Protein AF-A0A5C3PSC8-F1 (afdb_monomer_lite)

InterPro domains:
  IPR001810 F-box domain [PF12937] (46-98)
  IPR001810 F-box domain [PS50181] (43-97)
  IPR036047 F-box-like domain superfamily [SSF81383] (37-107)

pLDDT: mean 87.06, std 14.23, range [38.66, 98.06]

Secondary structure (DSSP, 8-state):
-----------PPPHHHHHHHHHHHHHHHHHHHHHHHHHHHHTSHHHHS-HHHHHHHHHHHHHTS--SSS-HHHHHTTT-HHHHHHHHH-GGGGSEEEE-S-HHHHHHHHHHHTTS-EEEEE--TTS-GGGHHHHHHTTGGGEEEEEESS--GGGHHHHHHHHTS--TT--EE-

Foldseek 3Di:
DDPPDPPPPPPDDDPVRVVVVVVVVVVVVVVVVLVVVVVVLCPDPLNVDPLVVVCVVVCCCQVVPDDDDDLRLVVQLVPHVSSVVSCQQDLSSLQEAEDEQDPVSVLSSLVSNDQAAHEYEYDYQNHPLQCQLVSCLVVLQRHAEYEYPDDDPVNVVSVVSNVVHDRPNHPYYD

Organism: NCBI:txid1314778

Structure (mmCIF, N/CA/C/O backbone):
data_AF-A0A5C3PSC8-F1
#
_entry.id   AF-A0A5C3PSC8-F1
#
loop_
_atom_site.group_PDB
_atom_site.id
_atom_site.type_symbol
_atom_site.label_atom_id
_atom_site.label_alt_id
_atom_site.label_comp_id
_atom_site.label_asym_id
_atom_site.label_entity_id
_atom_site.label_seq_id
_atom_site.pdbx_PDB_ins_code
_atom_site.Cartn_x
_atom_site.Cartn_y
_atom_site.Cartn_z
_atom_site.occupancy
_atom_site.B_iso_or_equiv
_atom_site.auth_seq_id
_atom_site.auth_comp_id
_atom_site.auth_asym_id
_atom_site.auth_atom_id
_atom_site.pdbx_PDB_model_num
ATOM 1 N N . MET A 1 1 ? 18.185 31.793 68.122 1.00 38.66 1 MET A N 1
ATOM 2 C CA . MET A 1 1 ? 18.369 32.284 66.743 1.00 38.66 1 MET A CA 1
ATOM 3 C C . MET A 1 1 ? 17.996 31.139 65.838 1.00 38.66 1 MET A C 1
ATOM 5 O O . MET A 1 1 ? 18.784 30.219 65.684 1.00 38.66 1 MET A O 1
ATOM 9 N N . ASP A 1 2 ? 16.749 31.158 65.391 1.00 43.66 2 ASP A N 1
ATOM 10 C CA . ASP A 1 2 ? 16.150 30.148 64.530 1.00 43.66 2 ASP A CA 1
ATOM 11 C C . ASP A 1 2 ? 16.118 30.764 63.132 1.00 43.66 2 ASP A C 1
ATOM 13 O O . ASP A 1 2 ? 15.439 31.770 62.917 1.00 43.66 2 ASP A O 1
ATOM 17 N N . VAL A 1 3 ? 16.984 30.285 62.239 1.00 44.97 3 VAL A N 1
ATOM 18 C CA . VAL A 1 3 ? 17.097 30.820 60.876 1.00 44.97 3 VAL A CA 1
ATOM 19 C C . VAL A 1 3 ? 16.235 29.947 59.977 1.00 44.97 3 VAL A C 1
ATOM 21 O O . VAL A 1 3 ? 16.716 29.121 59.204 1.00 44.97 3 VAL A O 1
ATOM 24 N N . ASP A 1 4 ? 14.932 30.134 60.151 1.00 50.81 4 ASP A N 1
ATOM 25 C CA . ASP A 1 4 ? 13.901 29.740 59.208 1.00 50.81 4 ASP A CA 1
ATOM 26 C C . ASP A 1 4 ? 14.136 30.506 57.897 1.00 50.81 4 ASP A C 1
ATOM 28 O O . ASP A 1 4 ? 14.139 31.738 57.861 1.00 50.81 4 ASP A O 1
ATOM 32 N N . GLY A 1 5 ? 14.459 29.782 5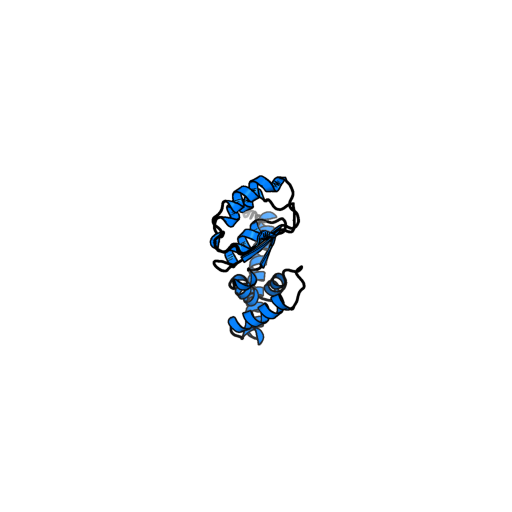6.828 1.00 50.44 5 GLY A N 1
ATOM 33 C CA . GLY A 1 5 ? 14.885 30.417 55.581 1.00 50.44 5 GLY A CA 1
ATOM 34 C C . GLY A 1 5 ? 15.360 29.464 54.493 1.00 50.44 5 GLY A C 1
ATOM 35 O O . GLY A 1 5 ? 16.197 29.836 53.674 1.00 50.44 5 GLY A O 1
ATOM 36 N N . LEU A 1 6 ? 14.843 28.232 54.456 1.00 44.12 6 LEU A N 1
ATOM 37 C CA . LEU A 1 6 ? 14.982 27.372 53.282 1.00 44.12 6 LEU A CA 1
ATOM 38 C C . LEU A 1 6 ? 14.071 27.919 52.179 1.00 44.12 6 LEU A C 1
ATOM 40 O O . LEU A 1 6 ? 12.913 27.521 52.040 1.00 44.12 6 LEU A O 1
ATOM 44 N N . LEU A 1 7 ? 14.615 28.851 51.393 1.00 47.81 7 LEU A N 1
ATOM 45 C CA . LEU A 1 7 ? 14.086 29.241 50.092 1.00 47.81 7 LEU A CA 1
ATOM 46 C C . LEU A 1 7 ? 13.925 27.975 49.247 1.00 47.81 7 LEU A C 1
ATOM 48 O O . LEU A 1 7 ? 14.874 27.472 48.647 1.00 47.81 7 LEU A O 1
ATOM 52 N N . ARG A 1 8 ? 12.700 27.449 49.205 1.00 47.03 8 ARG A N 1
ATOM 53 C CA . ARG A 1 8 ? 12.278 26.493 48.189 1.00 47.03 8 ARG A CA 1
ATOM 54 C C . ARG A 1 8 ? 12.343 27.222 46.851 1.00 47.03 8 ARG A C 1
ATOM 56 O O . ARG A 1 8 ? 11.391 27.894 46.464 1.00 47.03 8 ARG A O 1
ATOM 63 N N . TYR A 1 9 ? 13.473 27.103 46.159 1.00 46.75 9 TYR A N 1
ATOM 64 C CA . TYR A 1 9 ? 13.529 27.322 44.720 1.00 46.75 9 TYR A CA 1
ATOM 65 C C . TYR A 1 9 ? 12.537 26.337 44.101 1.00 46.75 9 TYR A C 1
ATOM 67 O O . TYR A 1 9 ? 12.816 25.152 43.945 1.00 46.75 9 TYR A O 1
ATOM 75 N N . THR A 1 10 ? 11.321 26.809 43.844 1.00 56.72 10 THR A N 1
ATOM 76 C CA . THR A 1 10 ? 10.402 26.078 42.982 1.00 56.72 10 THR A CA 1
ATOM 77 C C . THR A 1 10 ? 10.977 26.216 41.583 1.00 56.72 10 THR A C 1
ATOM 79 O O . THR A 1 10 ? 10.908 27.283 40.980 1.00 56.72 10 THR A O 1
ATOM 82 N N . GLU A 1 11 ? 11.658 25.174 41.105 1.00 60.06 11 GLU A N 1
ATOM 83 C CA . GLU A 1 11 ? 12.055 25.087 39.705 1.00 60.06 11 GLU A CA 1
ATOM 84 C C . GLU A 1 11 ? 10.782 25.216 38.870 1.00 60.06 11 GLU A C 1
ATOM 86 O O . GLU A 1 11 ? 9.937 24.319 38.830 1.00 60.06 11 GLU A O 1
ATOM 91 N N . HIS A 1 12 ? 10.587 26.384 38.263 1.00 64.69 12 HIS A N 1
ATOM 92 C CA . HIS A 1 12 ? 9.498 26.570 37.327 1.00 64.69 12 HIS A CA 1
ATOM 93 C C . HIS A 1 12 ? 9.819 25.727 36.091 1.00 64.69 12 HIS A C 1
ATOM 95 O O . HIS A 1 12 ? 10.860 25.961 35.470 1.00 64.69 12 HIS A O 1
ATOM 101 N N . PRO A 1 13 ? 8.967 24.747 35.731 1.00 72.75 13 PRO A N 1
ATOM 102 C CA . PRO A 1 13 ? 9.237 23.878 34.598 1.00 72.75 13 PRO A CA 1
ATOM 103 C C . PRO A 1 13 ? 9.459 24.724 33.349 1.00 72.75 13 PRO A C 1
ATOM 105 O O . PRO A 1 13 ? 8.694 25.657 33.069 1.00 72.75 13 PRO A O 1
ATOM 108 N N . SER A 1 14 ? 10.520 24.409 32.607 1.00 88.00 14 SER A N 1
ATOM 109 C CA . SER A 1 14 ? 10.847 25.143 31.393 1.00 88.00 14 SER A CA 1
ATOM 110 C C . SER A 1 14 ? 9.698 25.018 30.386 1.00 88.00 14 SER A C 1
ATOM 112 O O . SER A 1 14 ? 8.900 24.075 30.417 1.00 88.00 14 SER A O 1
ATOM 114 N N . LEU A 1 15 ? 9.603 25.952 29.434 1.00 90.12 15 LEU A N 1
ATOM 115 C CA . LEU A 1 15 ? 8.598 25.865 28.364 1.00 90.12 15 LEU A CA 1
ATOM 116 C C . LEU A 1 15 ? 8.684 24.540 27.589 1.00 90.12 15 LEU A C 1
ATOM 118 O O . LEU A 1 15 ? 7.667 24.039 27.109 1.00 90.12 15 LEU A O 1
ATOM 122 N N . LYS A 1 16 ? 9.888 23.963 27.498 1.00 91.31 16 LYS A N 1
ATOM 123 C CA . LYS A 1 16 ? 10.125 22.655 26.892 1.00 91.31 16 LYS A CA 1
ATOM 124 C C . LYS A 1 16 ? 9.468 21.543 27.709 1.00 91.31 16 LYS A C 1
ATOM 126 O O . LYS A 1 16 ? 8.707 20.772 27.136 1.00 91.31 16 LYS A O 1
ATOM 131 N N . ASP A 1 17 ? 9.662 21.526 29.025 1.00 93.12 17 ASP A N 1
ATOM 132 C CA . ASP A 1 17 ? 9.066 20.514 29.909 1.00 93.12 17 ASP A CA 1
ATOM 133 C C . ASP A 1 17 ? 7.539 20.588 29.877 1.00 93.12 17 ASP A C 1
ATOM 135 O O . ASP A 1 17 ? 6.853 19.571 29.786 1.00 93.12 17 ASP A O 1
ATOM 139 N N . ARG A 1 18 ? 6.985 21.808 29.853 1.00 92.25 18 ARG A N 1
ATOM 140 C CA . ARG A 1 18 ? 5.539 22.012 29.711 1.00 92.25 18 ARG A CA 1
ATOM 141 C C . ARG A 1 18 ? 5.019 21.517 28.363 1.00 92.25 18 ARG A C 1
ATOM 143 O O . ARG A 1 18 ? 3.962 20.889 28.316 1.00 92.25 18 ARG A O 1
ATOM 150 N N . ARG A 1 19 ? 5.736 21.788 27.268 1.00 95.06 19 ARG A N 1
ATOM 151 C CA . ARG A 1 19 ? 5.384 21.279 25.935 1.00 95.06 19 ARG A CA 1
ATOM 152 C C . ARG A 1 19 ? 5.416 19.755 25.914 1.00 95.06 19 ARG A C 1
ATOM 154 O O . ARG A 1 19 ? 4.470 19.142 25.429 1.00 95.06 19 ARG A O 1
ATOM 161 N N . ASP A 1 20 ? 6.468 19.154 26.449 1.00 96.88 20 ASP A N 1
ATOM 162 C CA . ASP A 1 20 ? 6.660 17.708 26.431 1.00 96.88 20 ASP A CA 1
ATOM 163 C C . ASP A 1 20 ? 5.613 17.007 27.328 1.00 96.88 20 ASP A C 1
ATOM 165 O O . ASP A 1 20 ? 5.030 15.999 26.923 1.00 96.88 20 ASP A O 1
ATOM 169 N N . ALA A 1 21 ? 5.238 17.607 28.465 1.00 95.94 21 ALA A N 1
ATOM 170 C CA . ALA A 1 21 ? 4.119 17.154 29.296 1.00 95.94 21 ALA A CA 1
ATOM 171 C C . ALA A 1 21 ? 2.765 17.231 28.566 1.00 95.94 21 ALA A C 1
ATOM 173 O O . ALA A 1 21 ? 1.971 16.290 28.629 1.00 95.94 21 ALA A O 1
ATOM 174 N N . LEU A 1 22 ? 2.498 18.318 27.831 1.00 97.69 22 LEU A N 1
ATOM 175 C CA . LEU A 1 22 ? 1.281 18.454 27.019 1.00 97.69 22 LEU A CA 1
ATOM 176 C C . LEU A 1 22 ? 1.238 17.438 25.872 1.00 97.69 22 LEU A C 1
ATOM 178 O O . LEU A 1 22 ? 0.179 16.873 25.598 1.00 97.69 22 LEU A O 1
ATOM 182 N N . LEU A 1 23 ? 2.373 17.172 25.221 1.00 97.69 23 LEU A N 1
ATOM 183 C CA . LEU A 1 23 ? 2.481 16.139 24.190 1.00 97.69 23 LEU A CA 1
ATOM 184 C C . LEU A 1 23 ? 2.207 14.749 24.772 1.00 97.69 23 LEU A C 1
ATOM 186 O O . LEU A 1 23 ? 1.419 14.002 24.195 1.00 97.69 23 LEU A O 1
ATOM 190 N N . SER A 1 24 ? 2.776 14.433 25.937 1.00 97.38 24 SER A N 1
ATOM 191 C CA . SER A 1 24 ? 2.514 13.177 26.647 1.00 97.38 24 SER A CA 1
ATOM 192 C C . SER A 1 24 ? 1.033 13.033 27.019 1.00 97.38 24 SER A C 1
ATOM 194 O O . SER A 1 24 ? 0.400 12.017 26.720 1.00 97.38 24 SER A O 1
ATOM 196 N N . ARG A 1 25 ? 0.417 14.096 27.559 1.00 97.62 25 ARG A N 1
ATOM 197 C CA . ARG A 1 25 ? -1.016 14.096 27.888 1.00 97.62 25 ARG A CA 1
ATOM 198 C C . ARG A 1 25 ? -1.892 13.908 26.653 1.00 97.62 25 ARG A C 1
ATOM 200 O O . ARG A 1 25 ? -2.860 13.154 26.713 1.00 97.62 25 ARG A O 1
ATOM 207 N N . ARG A 1 26 ? -1.553 14.554 25.534 1.00 98.06 26 ARG A N 1
ATOM 208 C CA . ARG A 1 26 ? -2.251 14.368 24.255 1.00 98.06 26 ARG A CA 1
ATOM 209 C C . ARG A 1 26 ? -2.198 12.911 23.802 1.00 98.06 26 ARG A C 1
ATOM 211 O O . ARG A 1 26 ? -3.219 12.395 23.367 1.00 98.06 26 ARG A O 1
ATOM 218 N N . VAL A 1 27 ? -1.042 12.255 23.904 1.00 97.56 27 VAL A N 1
ATOM 219 C CA . VAL A 1 27 ? -0.893 10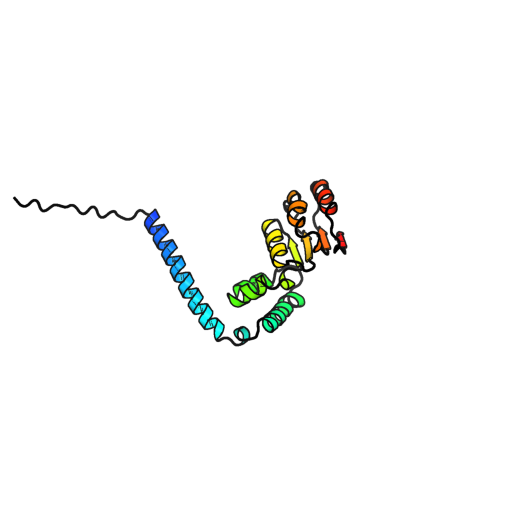.837 23.536 1.00 97.56 27 VAL A CA 1
ATOM 220 C C . VAL A 1 27 ? -1.793 9.946 24.398 1.00 97.56 27 VAL A C 1
ATOM 222 O O . VAL A 1 27 ? -2.526 9.138 23.837 1.00 97.56 27 VAL A O 1
ATOM 225 N N . SER A 1 28 ? -1.813 10.145 25.723 1.00 97.62 28 SER A N 1
ATOM 226 C CA . SER A 1 28 ? -2.707 9.407 26.639 1.00 97.62 28 SER A CA 1
ATOM 227 C C . SER A 1 28 ? -4.178 9.568 26.259 1.00 97.62 28 SER A C 1
ATOM 229 O O . SER A 1 28 ? -4.884 8.583 26.083 1.00 97.62 28 SER A O 1
ATOM 231 N N . LEU A 1 29 ? -4.629 10.809 26.055 1.00 98.06 29 LEU A N 1
ATOM 232 C CA . LEU A 1 29 ? -6.026 11.091 25.714 1.00 98.06 29 LEU A CA 1
ATOM 233 C C . LEU A 1 29 ? -6.434 10.499 24.359 1.00 98.06 29 LEU A C 1
ATOM 235 O O . LEU A 1 29 ? -7.565 10.053 24.197 1.00 98.06 29 LEU A O 1
ATOM 239 N N . LEU A 1 30 ? -5.525 10.488 23.380 1.00 96.25 30 LEU A N 1
ATOM 240 C CA . LEU A 1 30 ? -5.782 9.851 22.088 1.00 96.25 30 LEU A CA 1
ATOM 241 C C . LEU A 1 30 ? -5.890 8.327 22.210 1.00 96.25 30 LEU A C 1
ATOM 243 O O . LEU A 1 30 ? -6.695 7.736 21.494 1.00 96.25 30 LEU A O 1
ATOM 247 N N . ALA A 1 31 ? -5.115 7.701 23.100 1.00 94.56 31 ALA A N 1
ATOM 248 C CA . ALA A 1 31 ? -5.224 6.270 23.373 1.00 94.56 31 ALA A CA 1
ATOM 249 C C . ALA A 1 31 ? -6.571 5.929 24.031 1.00 94.56 31 ALA A C 1
ATOM 251 O O . ALA A 1 31 ? -7.291 5.074 23.524 1.00 94.56 31 ALA A O 1
ATOM 252 N N . GLU A 1 32 ? -6.965 6.673 25.069 1.00 96.62 32 GLU A N 1
ATOM 253 C CA . GLU A 1 32 ? -8.266 6.516 25.738 1.00 96.62 32 GLU A CA 1
ATOM 254 C C . GLU A 1 32 ? -9.434 6.695 24.748 1.00 96.62 32 GLU A C 1
ATOM 256 O O . GLU A 1 32 ? -10.361 5.886 24.695 1.00 96.62 32 GLU A O 1
ATOM 261 N N . LEU A 1 33 ? -9.374 7.722 23.892 1.00 95.69 33 LEU A N 1
ATOM 262 C CA . LEU A 1 33 ? -10.390 7.949 22.862 1.00 95.69 33 LEU A CA 1
ATOM 263 C C . LEU A 1 33 ? -10.444 6.802 21.837 1.00 95.69 33 LEU A C 1
ATOM 265 O O . LEU A 1 33 ? -11.528 6.425 21.389 1.00 95.69 33 LEU A O 1
ATOM 269 N N . ALA A 1 34 ? -9.294 6.234 21.465 1.00 91.38 34 ALA A N 1
ATOM 270 C CA . ALA A 1 34 ? -9.233 5.096 20.555 1.00 91.38 34 ALA A CA 1
ATOM 271 C C . ALA A 1 34 ? -9.883 3.842 21.158 1.00 91.38 34 ALA A C 1
ATOM 273 O O . ALA A 1 34 ? -10.596 3.141 20.439 1.00 91.38 34 ALA A O 1
ATOM 274 N N . GLU A 1 35 ? -9.700 3.582 22.454 1.00 93.88 35 GLU A N 1
ATOM 275 C CA . GLU A 1 35 ? -10.369 2.484 23.168 1.00 93.88 35 GLU A CA 1
ATOM 276 C C . GLU A 1 35 ? -11.893 2.659 23.164 1.00 93.88 35 GLU A C 1
ATOM 278 O O . GLU A 1 35 ? -12.625 1.730 22.810 1.00 93.88 35 GLU A O 1
ATOM 283 N N . VAL A 1 36 ? -12.382 3.872 23.450 1.00 94.75 36 VAL A N 1
ATOM 284 C CA . VAL A 1 36 ? -13.818 4.193 23.376 1.00 94.75 36 VAL A CA 1
ATOM 285 C C . VAL A 1 36 ? -14.355 3.951 21.965 1.00 94.75 36 VAL A C 1
ATOM 287 O O . VAL A 1 36 ? -15.375 3.280 21.793 1.00 94.75 36 VAL A O 1
ATOM 290 N N . TYR A 1 37 ? -13.658 4.435 20.932 1.00 92.62 37 TYR A N 1
ATOM 291 C CA . TYR A 1 37 ? -14.068 4.196 19.549 1.00 92.62 37 TYR A CA 1
ATOM 292 C C . TYR A 1 37 ? -14.013 2.721 19.157 1.00 92.62 37 TYR A C 1
ATOM 294 O O . TYR A 1 37 ? -14.845 2.286 18.365 1.00 92.62 37 TYR A O 1
ATOM 302 N N . GLN A 1 38 ? -13.077 1.929 19.677 1.00 89.12 38 GLN A N 1
ATOM 303 C CA . GLN A 1 38 ? -13.061 0.486 19.438 1.00 89.12 38 GLN A CA 1
ATOM 304 C C . GLN A 1 38 ? -14.293 -0.195 20.044 1.00 89.12 38 GLN A C 1
ATOM 306 O O . GLN A 1 38 ? -14.938 -0.979 19.347 1.00 89.12 38 GLN A O 1
ATOM 311 N N . GLY A 1 39 ? -14.670 0.157 21.276 1.00 91.25 39 GLY A N 1
ATOM 312 C CA . GLY A 1 39 ? -15.884 -0.351 21.921 1.00 91.25 39 GLY A CA 1
ATOM 313 C C . GLY A 1 39 ? -17.158 0.021 21.157 1.00 91.25 39 GLY A C 1
ATOM 314 O O . GLY A 1 39 ? -17.978 -0.846 20.858 1.00 91.25 39 GLY A O 1
ATOM 315 N N . LEU A 1 40 ? -17.289 1.289 20.755 1.00 92.50 40 LEU A N 1
ATOM 316 C CA . LEU A 1 40 ? -18.413 1.756 19.935 1.00 92.50 40 LEU A CA 1
ATOM 317 C C . LEU A 1 40 ? -18.449 1.082 18.563 1.00 92.50 40 LEU A C 1
ATOM 319 O O . LEU A 1 40 ? -19.517 0.767 18.050 1.00 92.50 40 LEU A O 1
ATOM 323 N N . ASN A 1 41 ? -17.292 0.827 17.957 1.00 91.50 41 ASN A N 1
ATOM 324 C CA . ASN A 1 41 ? -17.241 0.141 16.677 1.00 91.50 41 ASN A CA 1
ATOM 325 C C . ASN A 1 41 ? -17.646 -1.330 16.810 1.00 91.50 41 ASN A C 1
ATOM 327 O O . ASN A 1 41 ? -18.333 -1.820 15.922 1.00 91.50 41 ASN A O 1
ATOM 331 N N . ALA A 1 42 ? -17.294 -2.019 17.897 1.00 87.75 42 ALA A N 1
ATOM 332 C CA . ALA A 1 42 ? -17.613 -3.436 18.095 1.00 87.75 42 ALA A CA 1
ATOM 333 C C . ALA A 1 42 ? -19.126 -3.739 18.143 1.00 87.75 42 ALA A C 1
ATOM 335 O O . ALA A 1 42 ? -19.545 -4.858 17.843 1.00 87.75 42 ALA A O 1
ATOM 336 N N . ILE A 1 43 ? -19.959 -2.748 18.475 1.00 91.50 43 ILE A N 1
ATOM 337 C CA . ILE A 1 43 ? -21.420 -2.908 18.534 1.00 91.50 43 ILE A CA 1
ATOM 338 C C . ILE A 1 43 ? -22.130 -2.634 17.198 1.00 91.50 43 ILE A C 1
ATOM 340 O O . ILE A 1 43 ? -23.323 -2.902 17.079 1.00 91.50 43 ILE A O 1
ATOM 344 N N . VAL A 1 44 ? -21.431 -2.115 16.182 1.00 91.25 44 VAL A N 1
ATOM 345 C CA . VAL A 1 44 ? -22.037 -1.833 14.870 1.00 91.25 44 VAL A CA 1
ATOM 346 C C . VAL A 1 44 ? -22.113 -3.129 14.042 1.00 91.25 44 VAL A C 1
ATOM 348 O O . VAL A 1 44 ? -21.097 -3.816 13.927 1.00 91.25 44 VAL A O 1
ATOM 351 N N . PRO A 1 45 ? -23.248 -3.456 13.385 1.00 91.81 45 PRO A N 1
ATOM 352 C CA . PRO A 1 45 ? -23.430 -4.734 12.682 1.00 91.81 45 PRO A CA 1
ATOM 353 C C . PRO A 1 45 ? -22.343 -5.077 11.652 1.00 91.81 45 PRO A C 1
ATOM 355 O O . PRO A 1 45 ? -21.834 -6.194 11.632 1.00 91.81 45 PRO A O 1
ATOM 358 N N . ILE A 1 46 ? -21.911 -4.107 10.836 1.00 88.69 46 ILE A N 1
ATOM 359 C CA . ILE A 1 46 ? -20.843 -4.321 9.841 1.00 88.69 46 ILE A CA 1
ATOM 360 C C . ILE A 1 46 ? -19.508 -4.728 10.486 1.00 88.69 46 ILE A C 1
ATOM 362 O O . ILE A 1 46 ? -18.692 -5.421 9.878 1.00 88.69 46 ILE A O 1
ATOM 366 N N . HIS A 1 47 ? -19.276 -4.330 11.738 1.00 86.81 47 HIS A N 1
ATOM 367 C CA . HIS A 1 47 ? -18.068 -4.680 12.473 1.00 86.81 47 HIS A CA 1
ATOM 368 C C . HIS A 1 47 ? -18.119 -6.063 13.134 1.00 86.81 47 HIS A C 1
ATOM 370 O O . HIS A 1 47 ? -17.077 -6.549 13.569 1.00 86.81 47 HIS A O 1
ATOM 376 N N . GLN A 1 48 ? -19.286 -6.708 13.144 1.00 90.12 48 GLN A N 1
ATOM 377 C CA . GLN A 1 48 ? -19.484 -8.069 13.651 1.00 90.12 48 GLN A CA 1
ATOM 378 C C . GLN A 1 48 ? -19.377 -9.132 12.551 1.00 90.12 48 GLN A C 1
ATOM 380 O O . GLN A 1 48 ? -19.228 -10.314 12.849 1.00 90.12 48 GLN A O 1
ATOM 385 N N . LEU A 1 49 ? -19.421 -8.723 11.280 1.00 93.75 49 LEU A N 1
ATOM 386 C CA . LEU A 1 49 ? -19.205 -9.624 10.148 1.00 93.75 49 LEU A CA 1
ATOM 387 C C . LEU A 1 49 ? -17.793 -10.228 10.194 1.00 93.75 49 LEU A C 1
ATOM 389 O O . LEU A 1 49 ? -16.870 -9.503 10.562 1.00 93.75 49 LEU A O 1
ATOM 393 N N . PRO A 1 50 ? -17.574 -11.480 9.759 1.00 94.25 50 PRO A N 1
ATOM 394 C CA . PRO A 1 50 ? -16.238 -12.028 9.521 1.00 94.25 50 PRO A CA 1
ATOM 395 C C . PRO A 1 50 ? -15.377 -11.132 8.617 1.00 94.25 50 PRO A C 1
ATOM 397 O O . PRO A 1 50 ? -15.898 -10.343 7.823 1.00 94.25 50 PRO A O 1
ATOM 400 N N . ALA A 1 51 ? -14.052 -11.222 8.753 1.00 93.81 51 ALA A N 1
ATOM 401 C CA . ALA A 1 51 ? -13.131 -10.364 8.005 1.00 93.81 51 ALA A CA 1
ATOM 402 C C . ALA A 1 51 ? -13.283 -10.550 6.487 1.00 93.81 51 ALA A C 1
ATOM 404 O O . ALA A 1 51 ? -13.211 -9.576 5.745 1.00 93.81 51 ALA A O 1
ATOM 405 N N . GLU A 1 52 ? -13.566 -11.773 6.049 1.00 94.38 52 GLU A N 1
ATOM 406 C CA . GLU A 1 52 ? -13.766 -12.173 4.659 1.00 94.38 52 GLU A CA 1
ATOM 407 C C . GLU A 1 52 ? -14.938 -11.414 4.025 1.00 94.38 52 GLU A C 1
ATOM 409 O O . GLU A 1 52 ? -14.782 -10.814 2.964 1.00 94.38 52 GLU A O 1
ATOM 414 N N . LEU A 1 53 ? -16.078 -11.330 4.720 1.00 95.12 53 LEU A N 1
ATOM 415 C CA . LEU A 1 53 ? -17.246 -10.595 4.224 1.00 95.12 53 LEU A CA 1
ATOM 416 C C . LEU A 1 53 ? -16.985 -9.089 4.155 1.00 95.12 53 LEU A C 1
ATOM 418 O O . LEU A 1 53 ? -17.435 -8.411 3.235 1.00 95.12 53 LEU A O 1
ATOM 422 N N . VAL A 1 54 ? -16.231 -8.546 5.113 1.00 93.94 54 VAL A N 1
ATOM 423 C CA . VAL A 1 54 ? -15.824 -7.137 5.060 1.00 93.94 54 VAL A CA 1
ATOM 424 C C . VAL A 1 54 ? -14.889 -6.897 3.877 1.00 93.94 54 VAL A C 1
ATOM 426 O O . VAL A 1 54 ? -15.053 -5.899 3.183 1.00 93.94 54 VAL A O 1
ATOM 429 N N . VAL A 1 55 ? -13.942 -7.802 3.606 1.00 93.81 55 VAL A N 1
ATOM 430 C CA . VAL A 1 55 ? -13.079 -7.718 2.419 1.00 93.81 55 VAL A CA 1
ATOM 431 C C . VAL A 1 55 ? -13.918 -7.691 1.146 1.00 93.81 55 VAL A C 1
ATOM 433 O O . VAL A 1 55 ? -13.671 -6.829 0.308 1.00 93.81 55 VAL A O 1
ATOM 436 N N . GLU A 1 56 ? -14.918 -8.563 1.011 1.00 92.69 56 GLU A N 1
ATOM 437 C CA . GLU A 1 56 ? -15.811 -8.587 -0.156 1.00 92.69 56 GLU A CA 1
ATOM 438 C C . GLU A 1 56 ? -16.575 -7.267 -0.330 1.00 92.69 56 GLU A C 1
ATOM 440 O O . GLU A 1 56 ? -16.562 -6.683 -1.415 1.00 92.69 56 GLU A O 1
ATOM 445 N N . ILE A 1 57 ? -17.159 -6.736 0.750 1.00 90.88 57 ILE A N 1
ATOM 446 C CA . ILE A 1 57 ? -17.867 -5.445 0.737 1.00 90.88 57 ILE A CA 1
ATOM 447 C C . ILE A 1 57 ? -16.922 -4.311 0.318 1.00 90.88 57 ILE A C 1
ATOM 449 O O . ILE A 1 57 ? -17.245 -3.508 -0.558 1.00 90.88 57 ILE A O 1
ATOM 453 N N . LEU A 1 58 ? -15.737 -4.230 0.929 1.00 89.62 58 LEU A N 1
ATOM 454 C CA . LEU A 1 58 ? -14.761 -3.183 0.625 1.00 89.62 58 LEU A CA 1
ATOM 455 C C . LEU A 1 58 ? -14.205 -3.325 -0.797 1.00 89.62 58 LEU A C 1
ATOM 457 O O . LEU A 1 58 ? -13.973 -2.317 -1.463 1.00 89.62 58 LEU A O 1
ATOM 461 N N . ALA A 1 59 ? -14.000 -4.552 -1.280 1.00 88.06 59 ALA A N 1
ATOM 462 C CA . ALA A 1 59 ? -13.550 -4.818 -2.642 1.00 88.06 59 ALA A CA 1
ATOM 463 C C . ALA A 1 59 ? -14.581 -4.334 -3.663 1.00 88.06 59 ALA A C 1
ATOM 465 O O . ALA A 1 59 ? -14.192 -3.698 -4.640 1.00 88.06 59 ALA A O 1
ATOM 466 N N . TYR A 1 60 ? -15.873 -4.538 -3.401 1.00 85.06 60 TYR A N 1
ATOM 467 C CA . TYR A 1 60 ? -16.947 -4.005 -4.236 1.00 85.06 60 TYR A CA 1
ATOM 468 C C . TYR A 1 60 ? -16.881 -2.470 -4.336 1.00 85.06 60 TYR A C 1
ATOM 470 O O . TYR A 1 60 ? -16.871 -1.914 -5.432 1.00 85.06 60 TYR A O 1
ATOM 478 N N . LEU A 1 61 ? -16.697 -1.776 -3.207 1.00 80.06 61 LEU A N 1
ATOM 479 C CA . LEU A 1 61 ? -16.566 -0.311 -3.179 1.00 80.06 61 LEU A CA 1
ATOM 480 C C . LEU A 1 61 ? -15.328 0.207 -3.929 1.00 80.06 61 LEU A C 1
ATOM 482 O O . LEU A 1 61 ? -15.362 1.286 -4.522 1.00 80.06 61 LEU A O 1
ATOM 486 N N . VAL A 1 62 ? -14.222 -0.539 -3.882 1.00 78.31 62 VAL A N 1
ATOM 487 C CA . VAL A 1 62 ? -12.947 -0.146 -4.500 1.00 78.31 62 VAL A CA 1
ATOM 488 C C . VAL A 1 62 ? -12.910 -0.457 -5.996 1.00 78.31 62 VAL A C 1
ATOM 490 O O . VAL A 1 62 ? -12.335 0.322 -6.753 1.00 78.31 62 VAL A O 1
ATOM 493 N N . MET A 1 63 ? -13.495 -1.579 -6.417 1.00 70.75 63 MET A N 1
ATOM 494 C CA . MET A 1 63 ? -13.415 -2.076 -7.793 1.00 70.75 63 MET A CA 1
ATOM 495 C C . MET A 1 63 ? -14.553 -1.572 -8.684 1.00 70.75 63 MET A C 1
ATOM 497 O O . MET A 1 63 ? -14.313 -1.356 -9.869 1.00 70.75 63 MET A O 1
ATOM 501 N N . ASP A 1 64 ? -15.751 -1.361 -8.130 1.00 60.97 64 ASP A N 1
ATOM 502 C CA . ASP A 1 64 ? -16.948 -0.951 -8.885 1.00 60.97 64 ASP A CA 1
ATOM 503 C C . ASP A 1 64 ? -17.230 0.565 -8.757 1.00 60.97 64 ASP A C 1
ATOM 505 O O . ASP A 1 64 ? -17.902 1.168 -9.590 1.00 60.97 64 ASP A O 1
ATOM 509 N N . GLY A 1 65 ? -16.691 1.217 -7.715 1.00 49.69 65 GLY A N 1
ATOM 510 C CA . GLY A 1 65 ? -17.173 2.527 -7.258 1.00 49.69 65 GLY A CA 1
ATOM 511 C C . GLY A 1 65 ? -16.485 3.786 -7.800 1.00 49.69 65 GLY A C 1
ATOM 512 O O . GLY A 1 65 ? -17.087 4.856 -7.743 1.00 49.69 65 GLY A O 1
ATOM 513 N N . TYR A 1 66 ? -15.251 3.734 -8.315 1.00 46.75 66 TYR A N 1
ATOM 514 C CA . TYR A 1 66 ? -14.527 4.962 -8.679 1.00 46.75 66 TYR A CA 1
ATOM 515 C C . TYR A 1 66 ? -13.660 4.785 -9.923 1.00 46.75 66 TYR A C 1
ATOM 517 O O . TYR A 1 66 ? -12.688 4.034 -9.924 1.00 46.75 66 TYR A O 1
ATOM 525 N N . LYS A 1 67 ? -13.989 5.547 -10.974 1.00 44.84 67 LYS A N 1
ATOM 526 C CA . LYS A 1 67 ? -13.135 5.769 -12.147 1.00 44.84 67 LYS A CA 1
ATOM 527 C C . LYS A 1 67 ? -11.745 6.212 -11.679 1.00 44.84 67 LYS A C 1
ATOM 529 O O . LYS A 1 67 ? -11.602 7.340 -11.224 1.00 44.84 67 LYS A O 1
ATOM 534 N N . GLU A 1 68 ? -10.791 5.286 -11.737 1.00 45.31 68 GLU A N 1
ATOM 535 C CA . GLU A 1 68 ? -9.316 5.346 -11.832 1.00 45.31 68 GLU A CA 1
ATOM 536 C C . GLU A 1 68 ? -8.471 6.394 -11.071 1.00 45.31 68 GLU A C 1
ATOM 538 O O . GLU A 1 68 ? -7.253 6.240 -11.013 1.00 45.31 68 GLU A O 1
ATOM 543 N N . VAL A 1 69 ? -9.030 7.420 -10.432 1.00 48.19 69 VAL A N 1
ATOM 544 C CA . VAL A 1 69 ? -8.245 8.592 -10.002 1.00 48.19 69 VAL A CA 1
ATOM 545 C C . VAL A 1 69 ? -8.095 8.693 -8.480 1.00 48.19 69 VAL A C 1
ATOM 547 O O . VAL A 1 69 ? -7.085 9.191 -7.982 1.00 48.19 69 VAL A O 1
ATOM 550 N N . ALA A 1 70 ? -9.047 8.182 -7.698 1.00 54.00 70 ALA A N 1
ATOM 551 C CA . ALA A 1 70 ? -9.010 8.286 -6.241 1.00 54.00 70 ALA A CA 1
ATOM 552 C C . ALA A 1 70 ? -8.702 6.926 -5.622 1.00 54.00 70 ALA A C 1
ATOM 554 O O . ALA A 1 70 ? -9.456 5.990 -5.830 1.00 54.00 70 ALA A O 1
ATOM 555 N N . ARG A 1 71 ? -7.612 6.828 -4.847 1.00 65.06 71 ARG A N 1
ATOM 556 C CA . ARG A 1 71 ? -7.250 5.669 -4.007 1.00 65.06 71 ARG A CA 1
ATOM 557 C C . ARG A 1 71 ? -8.374 5.423 -2.981 1.00 65.06 71 ARG A C 1
ATOM 559 O O . ARG A 1 71 ? -8.282 5.966 -1.875 1.00 65.06 71 ARG A O 1
ATOM 566 N N . PRO A 1 72 ? -9.436 4.657 -3.297 1.00 65.88 72 PRO A N 1
ATOM 567 C CA . PRO A 1 72 ? -10.702 4.757 -2.572 1.00 65.88 72 PRO A CA 1
ATOM 568 C C . PRO A 1 72 ? -10.557 4.147 -1.179 1.00 65.88 72 PRO A C 1
ATOM 570 O O . PRO A 1 72 ? -11.074 4.660 -0.191 1.00 65.88 72 PRO A O 1
ATOM 573 N N . TRP A 1 73 ? -9.707 3.125 -1.077 1.00 76.44 73 TRP A N 1
ATOM 574 C CA . TRP A 1 73 ? -9.362 2.472 0.171 1.00 76.44 73 TRP A CA 1
ATOM 575 C C . TRP A 1 73 ? -8.678 3.396 1.186 1.00 76.44 73 TRP A C 1
ATOM 577 O O . TRP A 1 73 ? -8.744 3.104 2.375 1.00 76.44 73 TRP A O 1
ATOM 587 N N . ARG A 1 74 ? -8.070 4.531 0.786 1.00 79.25 74 ARG A N 1
ATOM 588 C CA . ARG A 1 74 ? -7.503 5.482 1.761 1.00 79.25 74 ARG A CA 1
ATOM 589 C C . ARG A 1 74 ? -8.594 6.024 2.676 1.00 79.25 74 ARG A C 1
ATOM 591 O O . ARG A 1 74 ? -8.392 6.044 3.879 1.00 79.25 74 ARG A O 1
ATOM 598 N N . ILE A 1 75 ? -9.731 6.420 2.108 1.00 84.31 75 ILE A N 1
ATOM 599 C CA . ILE A 1 75 ? -10.878 6.923 2.872 1.00 84.31 75 ILE A CA 1
ATOM 600 C C . ILE A 1 75 ? -11.432 5.802 3.760 1.00 84.31 75 ILE A C 1
ATOM 602 O O . ILE A 1 75 ? -11.712 6.025 4.933 1.00 84.31 75 ILE A O 1
ATOM 606 N N . LEU A 1 76 ? -11.496 4.573 3.236 1.00 88.00 76 LEU A N 1
ATOM 607 C CA . LEU A 1 76 ? -11.963 3.404 3.990 1.00 88.00 76 LEU A CA 1
ATOM 608 C C . LEU A 1 76 ? -11.062 3.087 5.202 1.00 88.00 76 LEU A C 1
ATOM 610 O O . LEU A 1 76 ? -11.557 2.687 6.251 1.00 88.00 76 LEU A O 1
ATOM 614 N N . MET A 1 77 ? -9.748 3.313 5.108 1.00 90.06 77 MET A N 1
ATOM 615 C CA . MET A 1 77 ? -8.822 3.135 6.238 1.00 90.06 77 MET A CA 1
ATOM 616 C C . MET A 1 77 ? -8.976 4.184 7.352 1.00 90.06 77 MET A C 1
ATOM 618 O O . MET A 1 77 ? -8.421 3.978 8.432 1.00 90.06 77 MET A O 1
ATOM 622 N N . GLU A 1 78 ? -9.672 5.295 7.107 1.00 88.50 78 GLU A N 1
ATOM 623 C CA . GLU A 1 78 ? -9.931 6.339 8.111 1.00 88.50 78 GLU A CA 1
ATOM 624 C C . GLU A 1 78 ? -11.258 6.113 8.858 1.00 88.50 78 GLU A C 1
ATOM 626 O O . GLU A 1 78 ? -11.538 6.807 9.830 1.00 88.50 78 GLU A O 1
ATOM 631 N N . VAL A 1 79 ? -12.068 5.125 8.448 1.00 88.69 79 VAL A N 1
ATOM 632 C CA . VAL A 1 79 ? -13.359 4.811 9.087 1.00 88.69 79 VAL A CA 1
ATOM 633 C C . VAL A 1 79 ? -13.158 4.278 10.503 1.00 88.69 79 VAL A C 1
ATOM 635 O O . VAL A 1 79 ? -13.723 4.796 11.463 1.00 88.69 79 VAL A O 1
ATOM 638 N N . CYS A 1 80 ? -12.361 3.218 10.647 1.00 89.50 80 CYS A N 1
ATOM 639 C CA . CYS A 1 80 ? -12.040 2.644 11.947 1.00 89.50 80 CYS A CA 1
ATOM 640 C C . CYS A 1 80 ? -10.753 1.810 11.893 1.00 89.50 80 CYS A C 1
ATOM 642 O O . CYS A 1 80 ? -10.287 1.397 10.826 1.00 89.50 80 CYS A O 1
ATOM 644 N N . HIS A 1 81 ? -10.204 1.498 13.073 1.00 89.50 81 HIS A N 1
ATOM 645 C CA . HIS A 1 81 ? -9.014 0.653 13.206 1.00 89.50 81 HIS A CA 1
ATOM 646 C C . HIS A 1 81 ? -9.181 -0.708 12.510 1.00 89.50 81 HIS A C 1
ATOM 648 O O . HIS A 1 81 ? 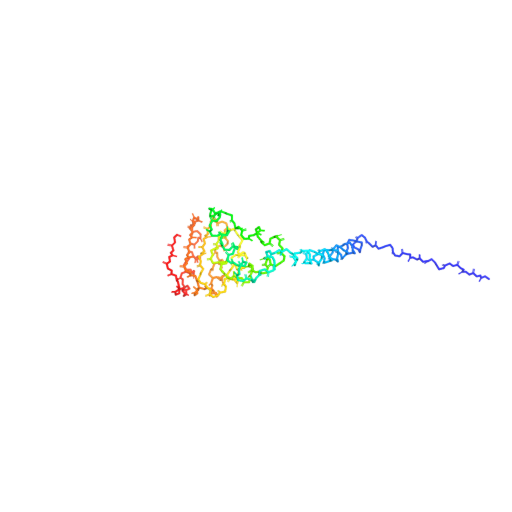-8.276 -1.166 11.817 1.00 89.50 81 HIS A O 1
ATOM 654 N N . ARG A 1 82 ? -10.358 -1.335 12.635 1.00 91.38 82 ARG A N 1
ATOM 655 C CA . ARG A 1 82 ? -10.636 -2.651 12.046 1.00 91.38 82 ARG A CA 1
ATOM 656 C C . ARG A 1 82 ? -10.540 -2.636 10.520 1.00 91.38 82 ARG A C 1
ATOM 658 O O . ARG A 1 82 ? -9.885 -3.502 9.948 1.00 91.38 82 ARG A O 1
ATOM 665 N N . TRP A 1 83 ? -11.141 -1.643 9.865 1.00 93.06 83 TRP A N 1
ATOM 666 C CA . TRP A 1 83 ? -11.084 -1.507 8.405 1.00 93.06 83 TRP A CA 1
ATOM 667 C C . TRP A 1 83 ? -9.663 -1.239 7.936 1.00 93.06 83 TRP A C 1
ATOM 669 O O . TRP A 1 83 ? -9.205 -1.845 6.970 1.00 93.06 83 TRP A O 1
ATOM 679 N N . ARG A 1 84 ? -8.930 -0.393 8.666 1.00 93.75 84 ARG A N 1
ATOM 680 C CA . ARG A 1 84 ? -7.517 -0.149 8.389 1.00 93.75 84 ARG A CA 1
ATOM 681 C C . ARG A 1 84 ? -6.697 -1.433 8.438 1.00 93.75 84 ARG A C 1
ATOM 683 O O . ARG A 1 84 ? -5.929 -1.670 7.509 1.00 93.75 84 ARG A O 1
ATOM 690 N N . VAL A 1 85 ? -6.857 -2.241 9.489 1.00 94.06 85 VAL A N 1
ATOM 691 C CA . VAL A 1 85 ? -6.148 -3.521 9.638 1.00 94.06 85 VAL A CA 1
ATOM 692 C C . VAL A 1 85 ? -6.472 -4.441 8.468 1.00 94.06 85 VAL A C 1
ATOM 694 O O . VAL A 1 85 ? -5.545 -4.858 7.781 1.00 94.06 85 VAL A O 1
ATOM 697 N N . ILE A 1 86 ? -7.760 -4.660 8.180 1.00 94.44 86 ILE A N 1
ATOM 698 C CA . ILE A 1 86 ? -8.219 -5.521 7.079 1.00 94.44 86 ILE A CA 1
ATOM 699 C C . ILE A 1 86 ? -7.629 -5.068 5.740 1.00 94.44 86 ILE A C 1
ATOM 701 O O . ILE A 1 86 ? -7.071 -5.877 5.004 1.00 94.44 86 ILE A O 1
ATOM 705 N N . ILE A 1 87 ? -7.701 -3.774 5.422 1.00 93.81 87 ILE A N 1
ATOM 706 C CA . ILE A 1 87 ? -7.175 -3.246 4.158 1.00 93.81 87 ILE A CA 1
ATOM 707 C C . ILE A 1 87 ? -5.655 -3.411 4.093 1.00 93.81 87 ILE A C 1
ATOM 709 O O . ILE A 1 87 ? -5.132 -3.821 3.061 1.00 93.81 87 ILE A O 1
ATOM 713 N N . CYS A 1 88 ? -4.929 -3.107 5.172 1.00 94.31 88 CYS A N 1
ATOM 714 C CA . CYS A 1 88 ? -3.468 -3.210 5.197 1.00 94.31 88 CYS A CA 1
ATOM 715 C C . CYS A 1 88 ? -2.971 -4.657 5.091 1.00 94.31 88 CYS A C 1
ATOM 717 O O . CYS A 1 88 ? -1.914 -4.870 4.505 1.00 94.31 88 CYS A O 1
ATOM 719 N N . SER A 1 89 ? -3.708 -5.622 5.648 1.00 94.44 89 SER A N 1
ATOM 720 C CA . SER A 1 89 ? -3.339 -7.042 5.647 1.00 94.44 89 SER A CA 1
ATOM 721 C C . SER A 1 89 ? -3.822 -7.808 4.416 1.00 94.44 89 SER A C 1
ATOM 723 O O . SER A 1 89 ? -3.447 -8.962 4.239 1.00 94.44 89 SER A O 1
ATOM 725 N N . THR A 1 90 ? -4.671 -7.207 3.581 1.00 94.06 90 THR A N 1
ATOM 726 C CA . THR A 1 90 ? -5.284 -7.891 2.437 1.00 94.06 90 THR A CA 1
ATOM 727 C C . THR A 1 90 ? -4.654 -7.414 1.136 1.00 94.06 90 THR A C 1
ATOM 729 O O . THR A 1 90 ? -4.980 -6.339 0.627 1.00 94.06 90 THR A O 1
ATOM 732 N N . SER A 1 91 ? -3.783 -8.241 0.552 1.00 93.00 91 SER A N 1
ATOM 733 C CA . SER A 1 91 ? -2.998 -7.899 -0.643 1.00 93.00 91 SER A CA 1
ATOM 734 C C . SER A 1 91 ? -3.840 -7.478 -1.849 1.00 93.00 91 SER A C 1
ATOM 736 O O . SER A 1 91 ? -3.369 -6.682 -2.657 1.00 93.00 91 SER A O 1
ATOM 738 N N . LEU A 1 92 ? -5.096 -7.937 -1.955 1.00 89.44 92 LEU A N 1
ATOM 739 C CA . LEU A 1 92 ? -6.035 -7.562 -3.022 1.00 89.44 92 LEU A CA 1
ATOM 740 C C . LEU A 1 92 ? -6.126 -6.040 -3.235 1.00 89.44 92 LEU A C 1
ATOM 742 O O . LEU A 1 92 ? -6.120 -5.591 -4.380 1.00 89.44 92 LEU A O 1
ATOM 746 N N . PHE A 1 93 ? -6.141 -5.247 -2.158 1.00 90.19 93 PHE A N 1
ATOM 747 C CA . PHE A 1 93 ? -6.261 -3.783 -2.232 1.00 90.19 93 PHE A CA 1
ATOM 748 C C . PHE A 1 93 ? -4.991 -3.073 -2.728 1.00 90.19 93 PHE A C 1
ATOM 750 O O . PHE A 1 93 ? -5.027 -1.879 -3.025 1.00 90.19 93 PHE A O 1
ATOM 757 N N . TRP A 1 94 ? -3.876 -3.799 -2.838 1.00 92.19 94 TRP A N 1
ATOM 758 C CA . TRP A 1 94 ? -2.544 -3.268 -3.145 1.00 92.19 94 TRP A CA 1
ATOM 759 C C . TRP A 1 94 ? -2.018 -3.705 -4.515 1.00 92.19 94 TRP A C 1
ATOM 761 O O . TRP A 1 94 ? -0.936 -3.289 -4.917 1.00 92.19 94 TRP A O 1
ATOM 771 N N . ARG A 1 95 ? -2.798 -4.494 -5.268 1.00 90.75 95 ARG A N 1
ATOM 772 C CA . ARG A 1 95 ? -2.404 -5.047 -6.577 1.00 90.75 95 ARG A CA 1
ATOM 773 C C . ARG A 1 95 ? -2.353 -4.031 -7.711 1.00 90.75 95 ARG A C 1
ATOM 775 O O . ARG A 1 95 ? -1.767 -4.328 -8.744 1.00 90.75 95 ARG A O 1
ATOM 782 N N . ARG A 1 96 ? -2.996 -2.872 -7.566 1.00 90.19 96 ARG A N 1
ATOM 783 C CA . ARG A 1 96 ? -2.982 -1.792 -8.563 1.00 90.19 96 ARG A CA 1
ATOM 784 C C . ARG A 1 96 ? -2.379 -0.544 -7.936 1.00 90.19 96 ARG A C 1
ATOM 786 O O . ARG A 1 96 ? -3.019 0.130 -7.129 1.00 90.19 96 ARG A O 1
ATOM 793 N N . VAL A 1 97 ? -1.135 -0.252 -8.293 1.00 90.38 97 VAL A N 1
ATOM 794 C CA . VAL A 1 97 ? -0.337 0.809 -7.680 1.00 90.38 97 VAL A CA 1
ATOM 795 C C . VAL A 1 97 ? -0.224 1.989 -8.635 1.00 90.38 97 VAL A C 1
ATOM 797 O O . VAL A 1 97 ? 0.499 1.939 -9.623 1.00 90.38 97 VAL A O 1
ATOM 800 N N . SER A 1 98 ? -0.901 3.087 -8.298 1.00 89.56 98 SER A N 1
ATOM 801 C CA . SER A 1 98 ? -0.666 4.388 -8.932 1.00 89.56 98 SER A CA 1
ATOM 802 C C . SER A 1 98 ? 0.465 5.121 -8.206 1.00 89.56 98 SER A C 1
ATOM 804 O O . SER A 1 98 ? 0.349 5.476 -7.020 1.00 89.56 98 SER A O 1
ATOM 806 N N . VAL A 1 99 ? 1.572 5.322 -8.915 1.00 89.31 99 VAL A N 1
ATOM 807 C CA . VAL A 1 99 ? 2.806 5.934 -8.428 1.00 89.31 99 VAL A CA 1
ATOM 808 C C . VAL A 1 99 ? 2.856 7.399 -8.868 1.00 89.31 99 VAL A C 1
ATOM 810 O O . VAL A 1 99 ? 2.856 7.712 -10.058 1.00 89.31 99 VAL A O 1
ATOM 813 N N . GLY A 1 100 ? 2.872 8.292 -7.873 1.00 88.56 100 GLY A N 1
ATOM 814 C CA . GLY A 1 100 ? 3.171 9.721 -8.044 1.00 88.56 100 GLY A CA 1
ATOM 815 C C . GLY A 1 100 ? 4.661 9.983 -7.817 1.00 88.56 100 GLY A C 1
ATOM 816 O O . GLY A 1 100 ? 5.476 9.148 -8.161 1.00 88.56 100 GLY A O 1
ATOM 817 N N . CYS A 1 101 ? 5.042 11.076 -7.154 1.00 89.19 101 CYS A N 1
ATOM 818 C CA . CYS A 1 101 ? 6.455 11.403 -6.888 1.00 89.19 101 CYS A CA 1
ATOM 819 C C . CYS A 1 101 ? 7.098 10.671 -5.686 1.00 89.19 101 CYS A C 1
ATOM 821 O O . CYS A 1 101 ? 8.306 10.746 -5.479 1.00 89.19 101 CYS A O 1
ATOM 823 N N . ASN A 1 102 ? 6.311 9.979 -4.857 1.00 90.44 102 ASN A N 1
ATOM 824 C CA . ASN A 1 102 ? 6.789 9.402 -3.598 1.00 90.44 102 ASN A CA 1
ATOM 825 C C . ASN A 1 102 ? 7.248 7.942 -3.774 1.00 90.44 102 ASN A C 1
ATOM 827 O O . ASN A 1 102 ? 6.416 7.044 -3.880 1.00 90.44 102 ASN A O 1
ATOM 831 N N . SER A 1 103 ? 8.556 7.681 -3.727 1.00 93.12 103 SER A N 1
ATOM 832 C CA . SER A 1 103 ? 9.109 6.318 -3.813 1.00 93.12 103 SER A CA 1
ATOM 833 C C . SER A 1 103 ? 8.756 5.428 -2.622 1.00 93.12 103 SER A C 1
ATOM 835 O O . SER A 1 103 ? 8.445 4.256 -2.816 1.00 93.12 103 SER A O 1
ATOM 837 N N . ARG A 1 104 ? 8.691 5.978 -1.401 1.00 94.94 104 ARG A N 1
ATOM 838 C CA . ARG A 1 104 ? 8.299 5.213 -0.199 1.00 94.94 104 ARG A CA 1
ATOM 839 C C . ARG A 1 104 ? 6.886 4.652 -0.314 1.00 94.94 104 ARG A C 1
ATOM 841 O O . ARG A 1 104 ? 6.582 3.614 0.260 1.00 94.94 104 ARG A O 1
ATOM 848 N N . TRP A 1 105 ? 6.019 5.337 -1.057 1.00 91.75 105 TRP A N 1
ATOM 849 C CA . TRP A 1 105 ? 4.685 4.833 -1.350 1.00 91.75 105 TRP A CA 1
ATOM 850 C C . TRP A 1 105 ? 4.719 3.562 -2.203 1.00 91.75 105 TRP A C 1
ATOM 852 O O . TRP A 1 105 ? 3.974 2.631 -1.910 1.00 91.75 105 TRP A O 1
ATOM 862 N N . LEU A 1 106 ? 5.569 3.520 -3.235 1.00 94.25 106 LEU A N 1
ATOM 863 C CA . LEU A 1 106 ? 5.729 2.330 -4.069 1.00 94.25 106 LEU A CA 1
AT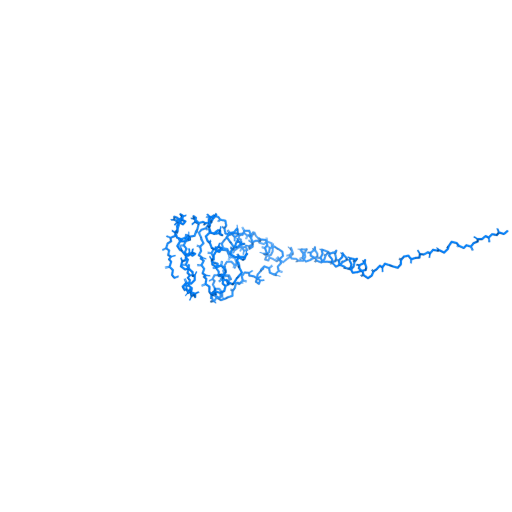OM 864 C C . LEU A 1 106 ? 6.221 1.153 -3.220 1.00 94.25 106 LEU A C 1
ATOM 866 O O . LEU A 1 106 ? 5.582 0.106 -3.231 1.00 94.25 106 LEU A O 1
ATOM 870 N N . THR A 1 107 ? 7.272 1.356 -2.420 1.00 95.81 107 THR A N 1
ATOM 871 C CA . THR A 1 107 ? 7.795 0.337 -1.495 1.00 95.81 107 THR A CA 1
ATOM 872 C C . THR A 1 107 ? 6.705 -0.198 -0.565 1.00 95.81 107 THR A C 1
ATOM 874 O O . THR A 1 107 ? 6.471 -1.400 -0.534 1.00 95.81 107 THR A O 1
ATOM 877 N N . LEU A 1 108 ? 5.956 0.690 0.099 1.00 95.00 108 LEU A N 1
ATOM 878 C CA . LEU A 1 108 ? 4.858 0.297 0.988 1.00 95.00 108 LEU A CA 1
ATOM 879 C C . LEU A 1 108 ? 3.794 -0.551 0.274 1.00 95.00 108 LEU A C 1
ATOM 881 O O . LEU A 1 108 ? 3.254 -1.491 0.855 1.00 95.00 108 LEU A O 1
ATOM 885 N N . CYS A 1 109 ? 3.448 -0.200 -0.967 1.00 93.69 109 CYS A N 1
ATOM 886 C CA . CYS A 1 109 ? 2.451 -0.956 -1.718 1.00 93.69 109 CYS A CA 1
ATOM 887 C C . CYS A 1 109 ? 2.953 -2.354 -2.072 1.00 93.69 109 CYS A C 1
ATOM 889 O O . CYS A 1 109 ? 2.196 -3.311 -1.941 1.00 93.69 109 CYS A O 1
ATOM 891 N N . LEU A 1 110 ? 4.216 -2.475 -2.482 1.00 95.19 110 LEU A N 1
ATOM 892 C CA . LEU A 1 110 ? 4.831 -3.757 -2.820 1.00 95.19 110 LEU A CA 1
ATOM 893 C C . LEU A 1 110 ? 4.937 -4.671 -1.593 1.00 95.19 110 LEU A C 1
ATOM 895 O O . LEU A 1 110 ? 4.558 -5.837 -1.674 1.00 95.19 110 LEU A O 1
ATOM 899 N N . GLU A 1 111 ? 5.338 -4.130 -0.440 1.00 95.19 111 GLU A N 1
ATOM 900 C CA . GLU A 1 111 ? 5.367 -4.859 0.836 1.00 95.19 111 GLU A CA 1
ATOM 901 C C . GLU A 1 111 ? 3.989 -5.425 1.207 1.00 95.19 111 GLU A C 1
ATOM 903 O O . GLU A 1 111 ? 3.878 -6.575 1.625 1.00 95.19 111 GLU A O 1
ATOM 908 N N . ARG A 1 112 ? 2.918 -4.645 1.011 1.00 94.50 112 ARG A N 1
ATOM 909 C CA . ARG A 1 112 ? 1.537 -5.070 1.312 1.00 94.50 112 ARG A CA 1
ATOM 910 C C . ARG A 1 112 ? 0.942 -6.002 0.259 1.00 94.50 112 ARG A C 1
ATOM 912 O O . ARG A 1 112 ? 0.076 -6.823 0.566 1.00 94.50 112 ARG A O 1
ATOM 919 N N . CYS A 1 113 ? 1.400 -5.894 -0.983 1.00 93.12 113 CYS A N 1
ATOM 920 C CA . CYS A 1 113 ? 1.050 -6.829 -2.044 1.00 93.12 113 CYS A CA 1
ATOM 921 C C . CYS A 1 113 ? 1.671 -8.212 -1.773 1.00 93.12 113 CYS A C 1
ATOM 923 O O . CYS A 1 113 ? 1.057 -9.236 -2.063 1.00 93.12 113 CYS A O 1
ATOM 925 N N . GLY A 1 114 ? 2.858 -8.267 -1.163 1.00 90.88 114 GLY A N 1
ATOM 926 C CA . GLY A 1 114 ? 3.549 -9.525 -0.897 1.00 90.88 114 GLY A CA 1
ATOM 927 C C . GLY A 1 114 ? 3.863 -10.260 -2.203 1.00 90.88 114 GLY A C 1
ATOM 928 O O . GLY A 1 114 ? 4.453 -9.683 -3.115 1.00 90.88 114 GLY A O 1
ATOM 929 N N . ASN A 1 115 ? 3.437 -11.522 -2.307 1.00 91.50 115 ASN A N 1
ATOM 930 C CA . ASN A 1 115 ? 3.761 -12.396 -3.441 1.00 91.50 115 ASN A CA 1
ATOM 931 C C . ASN A 1 115 ? 2.674 -12.470 -4.530 1.00 91.50 115 ASN A C 1
ATOM 933 O O . ASN A 1 115 ? 2.755 -13.320 -5.416 1.00 91.50 115 ASN A O 1
ATOM 937 N N . VAL A 1 116 ? 1.636 -11.626 -4.476 1.00 92.81 116 VAL A N 1
ATOM 938 C CA . VAL A 1 116 ? 0.580 -11.644 -5.504 1.00 92.81 116 VAL A CA 1
ATOM 939 C C . VAL A 1 116 ? 0.936 -10.742 -6.695 1.00 92.81 116 VAL A C 1
ATOM 941 O O . VAL A 1 116 ? 1.611 -9.729 -6.504 1.00 92.81 116 VAL A O 1
ATOM 944 N N . PRO A 1 117 ? 0.444 -11.044 -7.913 1.00 95.00 117 PRO A N 1
ATOM 945 C CA . PRO A 1 117 ? 0.769 -10.249 -9.092 1.00 95.00 117 PRO A CA 1
ATOM 946 C C . PRO A 1 117 ? 0.293 -8.791 -9.003 1.00 95.00 117 PRO A C 1
ATOM 948 O O . PRO A 1 117 ? -0.887 -8.544 -8.706 1.00 95.00 117 PRO A O 1
ATOM 951 N N . VAL A 1 118 ? 1.192 -7.853 -9.321 1.00 94.94 118 VAL A N 1
ATOM 952 C CA . VAL A 1 118 ? 1.000 -6.399 -9.185 1.00 94.94 118 VAL A CA 1
ATOM 953 C C . VAL A 1 118 ? 1.065 -5.663 -10.528 1.00 94.94 118 VAL A C 1
ATOM 955 O O . VAL A 1 118 ? 1.894 -5.955 -11.388 1.00 94.94 118 VAL A O 1
ATOM 958 N N . HIS A 1 119 ? 0.195 -4.671 -10.686 1.00 94.62 119 HIS A N 1
ATOM 959 C CA . HIS A 1 119 ? 0.161 -3.719 -11.790 1.00 94.62 119 HIS A CA 1
ATOM 960 C C . HIS A 1 119 ? 0.618 -2.354 -11.279 1.00 94.62 119 HIS A C 1
ATOM 962 O O . HIS A 1 119 ? 0.055 -1.841 -10.307 1.00 94.62 119 HIS A O 1
ATOM 968 N N . ILE A 1 120 ? 1.620 -1.761 -11.920 1.00 94.38 120 ILE A N 1
ATOM 969 C CA . ILE A 1 120 ? 2.223 -0.501 -11.481 1.00 94.38 120 ILE A CA 1
ATOM 970 C C . ILE A 1 120 ? 2.109 0.522 -12.605 1.00 94.38 120 ILE A C 1
ATOM 972 O O . ILE A 1 120 ? 2.466 0.249 -13.748 1.00 94.38 120 ILE A O 1
ATOM 976 N N . SER A 1 121 ? 1.628 1.712 -12.266 1.00 93.06 121 SER A N 1
ATOM 977 C CA . SER A 1 121 ? 1.420 2.808 -13.206 1.00 93.06 121 SER A CA 1
ATOM 978 C C . SER A 1 121 ? 2.090 4.080 -12.699 1.00 93.06 121 SER A C 1
ATOM 980 O O . SER A 1 121 ? 1.805 4.530 -11.588 1.00 93.06 121 SER A O 1
ATOM 982 N N . PHE A 1 122 ? 2.954 4.673 -13.518 1.00 91.44 122 PHE A N 1
ATOM 983 C CA . PHE A 1 122 ? 3.713 5.886 -13.230 1.00 91.44 122 PHE A CA 1
ATOM 984 C C . PHE A 1 122 ? 3.094 7.078 -13.955 1.00 91.44 122 PHE A C 1
ATOM 986 O O . PHE A 1 122 ? 3.066 7.123 -15.185 1.00 91.44 122 PHE A O 1
ATOM 993 N N . TYR A 1 123 ? 2.604 8.049 -13.183 1.00 85.62 123 TYR A N 1
ATOM 994 C CA . TYR A 1 123 ? 1.871 9.207 -13.710 1.00 85.62 123 TYR A CA 1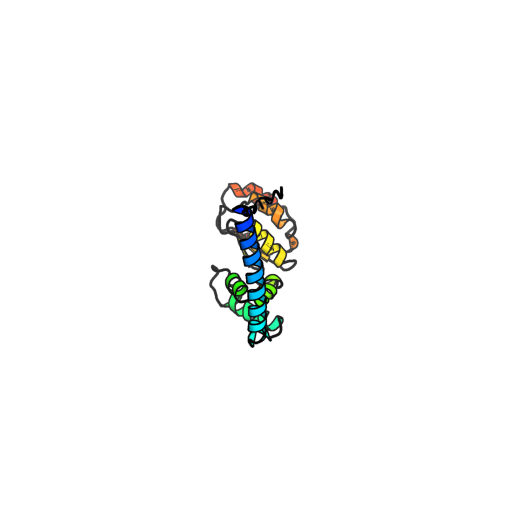
ATOM 995 C C . TYR A 1 123 ? 2.647 10.523 -13.633 1.00 85.62 123 TYR A C 1
ATOM 997 O O . TYR A 1 123 ? 2.207 11.510 -14.224 1.00 85.62 123 TYR A O 1
ATOM 1005 N N . GLU A 1 124 ? 3.768 10.559 -12.905 1.00 84.25 124 GLU A N 1
ATOM 1006 C CA . GLU A 1 124 ? 4.515 11.794 -12.659 1.00 84.25 124 GLU A CA 1
ATOM 1007 C C . GLU A 1 124 ? 5.987 11.692 -13.063 1.00 84.25 124 GLU A C 1
ATOM 1009 O O . GLU A 1 124 ? 6.680 10.789 -12.587 1.00 84.25 124 GLU A O 1
ATOM 1014 N N . PRO A 1 125 ? 6.502 12.656 -13.852 1.00 81.44 125 PRO A N 1
ATOM 1015 C CA . PRO A 1 125 ? 7.894 12.655 -14.300 1.00 81.44 125 PRO A CA 1
ATOM 1016 C C . PRO A 1 125 ? 8.859 12.914 -13.137 1.00 81.44 125 PRO A C 1
ATOM 1018 O O . PRO A 1 125 ? 9.992 12.456 -13.155 1.00 81.44 125 PRO A O 1
ATOM 1021 N N . ALA A 1 126 ? 8.390 13.592 -12.082 1.00 87.44 126 ALA A N 1
ATOM 1022 C CA . ALA A 1 126 ? 9.172 13.896 -10.884 1.00 87.44 126 ALA A CA 1
ATOM 1023 C C . ALA A 1 126 ? 9.430 12.675 -9.978 1.00 87.44 126 ALA A C 1
ATOM 1025 O O . ALA A 1 126 ? 9.995 12.825 -8.892 1.00 87.44 126 ALA A O 1
ATOM 1026 N N . PHE A 1 127 ? 8.978 11.476 -10.357 1.00 90.88 127 PHE A N 1
ATOM 1027 C CA . PHE A 1 127 ? 9.334 10.267 -9.626 1.00 90.88 127 PHE A CA 1
ATOM 1028 C C . PHE A 1 127 ? 10.855 10.022 -9.715 1.00 90.88 127 PHE A C 1
ATOM 1030 O O . PHE A 1 127 ? 11.420 10.106 -10.805 1.00 90.88 127 PHE A O 1
ATOM 1037 N N . PRO A 1 128 ? 11.537 9.674 -8.607 1.00 92.81 128 PRO A N 1
ATOM 1038 C CA . PRO A 1 128 ? 12.969 9.370 -8.614 1.00 92.81 128 PRO A CA 1
ATOM 1039 C C . PRO A 1 128 ? 13.248 8.019 -9.303 1.00 92.81 128 PRO A C 1
ATOM 1041 O O . PRO A 1 128 ? 13.492 7.004 -8.649 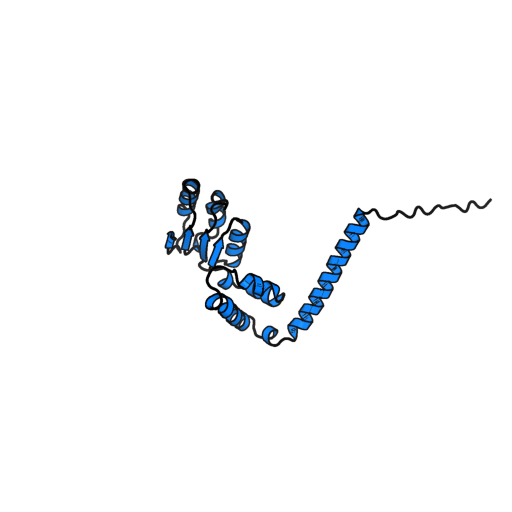1.00 92.81 128 PRO A O 1
ATOM 1044 N N . HIS A 1 129 ? 13.206 7.998 -10.637 1.00 92.88 129 HIS A N 1
ATOM 1045 C CA . HIS A 1 129 ? 13.256 6.789 -11.471 1.00 92.88 129 HIS A CA 1
ATOM 1046 C C . HIS A 1 129 ? 14.527 5.949 -11.289 1.00 92.88 129 HIS A C 1
ATOM 1048 O O . HIS A 1 129 ? 14.473 4.728 -11.406 1.00 92.88 129 HIS A O 1
ATOM 1054 N N . HIS A 1 130 ? 15.646 6.568 -10.905 1.00 93.56 130 HIS A N 1
ATOM 1055 C CA . HIS A 1 130 ? 16.896 5.870 -10.580 1.00 93.56 130 HIS A CA 1
ATOM 1056 C C . HIS A 1 130 ? 16.755 4.873 -9.414 1.00 93.56 130 HIS A C 1
ATOM 1058 O O . HIS A 1 130 ? 17.565 3.958 -9.288 1.00 93.56 130 HIS A O 1
ATOM 1064 N N . LEU A 1 131 ? 15.723 5.013 -8.573 1.00 94.62 131 LEU A N 1
ATOM 1065 C CA . LEU A 1 131 ? 15.424 4.070 -7.493 1.00 94.62 131 LEU A CA 1
ATOM 1066 C C . LEU A 1 131 ? 14.598 2.861 -7.956 1.00 94.62 131 LEU A C 1
ATOM 1068 O O . LEU A 1 131 ? 14.473 1.907 -7.191 1.00 94.62 131 LEU A O 1
ATOM 1072 N N . LEU A 1 132 ? 14.022 2.869 -9.167 1.00 93.50 132 LEU A N 1
ATOM 1073 C CA . LEU A 1 132 ? 13.126 1.799 -9.628 1.00 93.50 132 LEU A CA 1
ATOM 1074 C C . LEU A 1 132 ? 13.766 0.416 -9.623 1.00 93.50 132 LEU A C 1
ATOM 1076 O O . LEU A 1 132 ? 13.142 -0.484 -9.058 1.00 93.50 132 LEU A O 1
ATOM 1080 N N . PRO A 1 133 ? 14.976 0.216 -10.182 1.00 95.44 133 PRO A N 1
ATOM 1081 C CA . PRO A 1 133 ? 15.578 -1.111 -10.194 1.00 95.44 133 PRO A CA 1
ATOM 1082 C C . PRO A 1 133 ? 15.819 -1.626 -8.772 1.00 95.44 133 PRO A C 1
ATOM 1084 O O . PRO A 1 133 ? 15.550 -2.786 -8.487 1.00 95.44 133 PRO A O 1
ATOM 1087 N N . LEU A 1 134 ? 16.245 -0.749 -7.854 1.00 95.75 134 LEU A N 1
ATOM 1088 C CA . LEU A 1 134 ? 16.480 -1.101 -6.452 1.00 95.75 134 LEU A CA 1
ATOM 1089 C C . LEU A 1 134 ? 15.183 -1.487 -5.730 1.00 95.75 134 LEU A C 1
ATOM 1091 O O . LEU A 1 134 ? 15.147 -2.491 -5.025 1.00 95.75 134 LEU A O 1
ATOM 1095 N N . ILE A 1 135 ? 14.120 -0.698 -5.903 1.00 95.94 135 ILE A N 1
ATOM 1096 C CA . ILE A 1 135 ? 12.824 -0.957 -5.264 1.00 95.94 135 ILE A CA 1
ATOM 1097 C C . ILE A 1 135 ? 12.211 -2.249 -5.809 1.00 95.94 135 ILE A C 1
ATOM 1099 O O . ILE A 1 135 ? 11.669 -3.039 -5.041 1.00 95.94 135 ILE A O 1
ATOM 1103 N N . LEU A 1 136 ? 12.295 -2.475 -7.122 1.00 95.81 136 LEU A N 1
ATOM 1104 C CA . LEU A 1 136 ? 11.662 -3.621 -7.769 1.00 95.81 136 LEU A CA 1
ATOM 1105 C C . LEU A 1 136 ? 12.507 -4.894 -7.732 1.00 95.81 136 LEU A C 1
ATOM 1107 O O . LEU A 1 136 ? 11.936 -5.960 -7.918 1.00 95.81 136 LEU A O 1
ATOM 1111 N N . ALA A 1 137 ? 13.802 -4.840 -7.412 1.00 95.12 137 ALA A N 1
ATOM 1112 C CA . ALA A 1 137 ? 14.659 -6.027 -7.331 1.00 95.12 137 ALA A CA 1
ATOM 1113 C C . ALA A 1 137 ? 14.067 -7.142 -6.448 1.00 95.12 137 ALA A C 1
ATOM 1115 O O . ALA A 1 137 ? 14.048 -8.301 -6.853 1.00 95.12 137 ALA A O 1
ATOM 1116 N N . ASN A 1 138 ? 13.505 -6.790 -5.286 1.00 93.69 138 ASN A N 1
ATOM 1117 C CA . ASN A 1 138 ? 12.922 -7.759 -4.347 1.00 93.69 138 ASN A CA 1
ATOM 1118 C C . ASN A 1 138 ? 11.484 -8.183 -4.691 1.00 93.69 138 ASN A C 1
ATOM 1120 O O . ASN A 1 138 ? 10.933 -9.069 -4.042 1.00 93.69 138 ASN A O 1
ATOM 1124 N N . HIS A 1 139 ? 10.870 -7.557 -5.695 1.00 95.62 139 HIS A N 1
ATOM 1125 C CA . HIS A 1 139 ? 9.480 -7.797 -6.089 1.00 95.62 139 HIS A CA 1
ATOM 1126 C C . HIS A 1 139 ? 9.340 -8.145 -7.578 1.00 95.62 139 HIS A C 1
ATOM 1128 O O . HIS A 1 139 ? 8.229 -8.317 -8.067 1.00 95.62 139 HIS A O 1
ATOM 1134 N N . ALA A 1 140 ? 10.450 -8.268 -8.313 1.00 95.06 140 ALA A N 1
ATOM 1135 C CA . ALA A 1 140 ? 10.470 -8.399 -9.769 1.00 95.06 140 ALA A CA 1
ATOM 1136 C C . ALA A 1 140 ? 9.639 -9.593 -10.266 1.00 95.06 140 ALA A C 1
ATOM 1138 O O . ALA A 1 140 ? 8.947 -9.491 -11.275 1.00 95.06 140 ALA A O 1
ATOM 1139 N N . SER A 1 141 ? 9.634 -10.696 -9.513 1.00 95.94 141 SER A N 1
ATOM 1140 C CA . SER A 1 141 ? 8.874 -11.905 -9.837 1.00 95.94 141 SER A CA 1
ATOM 1141 C C . SER A 1 141 ? 7.358 -11.744 -9.769 1.00 95.94 141 SER A C 1
ATOM 1143 O O . SER A 1 141 ? 6.648 -12.560 -10.353 1.00 95.94 141 SER A O 1
ATOM 1145 N N . THR A 1 142 ? 6.850 -10.713 -9.092 1.00 96.00 142 THR A N 1
ATOM 1146 C CA . THR A 1 142 ? 5.410 -10.463 -8.941 1.00 96.00 142 THR A CA 1
ATOM 1147 C C . THR A 1 142 ? 4.914 -9.332 -9.838 1.00 96.00 142 THR A C 1
ATOM 1149 O O . THR A 1 142 ? 3.703 -9.153 -9.984 1.00 96.00 142 THR A O 1
ATOM 1152 N N . VAL A 1 143 ? 5.815 -8.573 -10.470 1.00 97.06 143 VAL A N 1
ATOM 1153 C CA . VAL A 1 143 ? 5.446 -7.492 -11.389 1.00 97.06 143 VAL A CA 1
ATOM 1154 C C . VAL A 1 143 ? 4.788 -8.085 -12.630 1.00 97.06 143 VAL A C 1
ATOM 1156 O O . VAL A 1 143 ? 5.428 -8.767 -13.423 1.00 97.06 143 VAL A O 1
ATOM 1159 N N . ARG A 1 144 ? 3.493 -7.802 -12.793 1.00 96.94 144 ARG A N 1
ATOM 1160 C CA . ARG A 1 144 ? 2.675 -8.263 -13.918 1.00 96.94 144 ARG A CA 1
ATOM 1161 C C . ARG A 1 144 ? 2.569 -7.234 -15.026 1.00 96.94 144 ARG A C 1
ATOM 1163 O O . ARG A 1 144 ? 2.580 -7.595 -16.196 1.00 96.94 144 ARG A O 1
ATOM 1170 N N . SER A 1 145 ? 2.452 -5.956 -14.682 1.00 96.81 145 SER A N 1
ATOM 1171 C CA . SER A 1 145 ? 2.479 -4.905 -15.695 1.00 96.81 145 SER A CA 1
ATOM 1172 C C . SER A 1 145 ? 3.109 -3.620 -15.192 1.00 96.81 145 SER A C 1
ATOM 1174 O O . SER A 1 145 ? 2.954 -3.251 -14.024 1.00 96.81 145 SER A O 1
ATOM 1176 N N . LEU A 1 146 ? 3.756 -2.916 -16.114 1.00 95.81 146 LEU A N 1
ATOM 1177 C CA . LEU A 1 146 ? 4.328 -1.591 -15.913 1.00 95.81 146 LEU A CA 1
ATOM 1178 C C . LEU A 1 146 ? 3.707 -0.635 -16.932 1.00 95.81 146 LEU A C 1
ATOM 1180 O O . LEU A 1 146 ? 3.668 -0.949 -18.114 1.00 95.81 146 LEU A O 1
ATOM 1184 N N . ALA A 1 147 ? 3.213 0.514 -16.486 1.00 93.31 147 ALA A N 1
ATOM 1185 C CA . ALA A 1 147 ? 2.719 1.563 -17.371 1.00 93.31 147 ALA A CA 1
ATOM 1186 C C . ALA A 1 147 ? 3.413 2.886 -17.047 1.00 93.31 147 ALA A C 1
ATOM 1188 O O . ALA A 1 147 ? 3.443 3.280 -15.877 1.00 93.31 147 ALA A O 1
ATOM 1189 N N . PHE A 1 148 ? 3.934 3.586 -18.048 1.00 91.94 148 PHE A N 1
ATOM 1190 C CA . PHE A 1 148 ? 4.639 4.849 -17.868 1.00 91.94 148 PHE A CA 1
ATOM 1191 C C . PHE A 1 148 ? 4.030 5.958 -18.738 1.00 91.94 148 PHE A C 1
ATOM 1193 O O . PHE A 1 148 ? 4.305 6.075 -19.925 1.00 91.94 148 PHE A O 1
ATOM 1200 N N . PHE A 1 149 ? 3.226 6.835 -18.131 1.00 88.19 149 PHE A N 1
ATOM 1201 C CA . PHE A 1 149 ? 2.456 7.844 -18.874 1.00 88.19 149 PHE A CA 1
ATOM 1202 C C . PHE A 1 149 ? 3.223 9.138 -19.174 1.00 88.19 149 PHE A C 1
ATOM 1204 O O . PHE A 1 149 ? 2.815 9.913 -20.037 1.00 88.19 149 PHE A O 1
ATOM 1211 N N . LYS A 1 150 ? 4.306 9.413 -18.438 1.00 83.50 150 LYS A N 1
ATOM 1212 C CA . LYS A 1 150 ? 5.130 10.624 -18.580 1.00 83.50 150 LYS A CA 1
ATOM 1213 C C . LYS A 1 150 ? 6.609 10.269 -18.420 1.00 83.50 150 LYS A C 1
ATOM 1215 O O . LYS A 1 150 ? 7.190 10.497 -17.361 1.00 83.50 150 LYS A O 1
ATOM 1220 N N . VAL A 1 151 ? 7.177 9.666 -19.461 1.00 82.44 151 VAL A N 1
ATOM 1221 C CA . VAL A 1 151 ? 8.605 9.320 -19.551 1.00 82.44 151 VAL A CA 1
ATOM 1222 C C . VAL A 1 151 ? 9.322 10.362 -20.394 1.00 82.44 151 VAL A C 1
ATOM 1224 O O . VAL A 1 151 ? 8.812 10.777 -21.433 1.00 82.44 151 VAL A O 1
ATOM 1227 N N . ASP A 1 152 ? 10.518 10.749 -19.967 1.00 83.25 152 ASP A N 1
ATOM 1228 C CA . ASP A 1 152 ? 11.462 11.506 -20.783 1.00 83.25 152 ASP A CA 1
ATOM 1229 C C . ASP A 1 152 ? 12.790 10.743 -20.928 1.00 83.25 152 ASP A C 1
ATOM 1231 O O . ASP A 1 152 ? 12.974 9.651 -20.386 1.00 83.25 152 ASP A O 1
ATOM 1235 N N . TRP A 1 153 ? 13.728 11.314 -21.683 1.00 86.69 153 TRP A N 1
ATOM 1236 C CA . TRP A 1 153 ? 15.022 10.696 -21.980 1.00 86.69 153 TRP A CA 1
ATOM 1237 C C . TRP A 1 153 ? 15.867 10.376 -20.731 1.00 86.69 153 TRP A C 1
ATOM 1239 O O . TRP A 1 153 ? 16.723 9.498 -20.791 1.00 86.69 153 TRP A O 1
ATOM 1249 N N . GLN A 1 154 ? 15.629 11.020 -19.580 1.00 88.69 154 GLN A N 1
ATOM 1250 C CA . GLN A 1 154 ? 16.394 10.771 -18.348 1.00 88.69 154 GLN A CA 1
ATOM 1251 C C . GLN A 1 154 ? 16.136 9.370 -17.777 1.00 88.69 154 GLN A C 1
ATOM 1253 O O . GLN A 1 154 ? 16.944 8.836 -17.012 1.00 88.69 154 GLN A O 1
ATOM 1258 N N . TRP A 1 155 ? 15.027 8.746 -18.173 1.00 90.25 155 TRP A N 1
ATOM 1259 C CA . TRP A 1 155 ? 14.627 7.426 -17.709 1.00 90.25 155 TRP A CA 1
ATOM 1260 C C . TRP A 1 155 ? 15.390 6.288 -18.381 1.00 90.25 155 TRP A C 1
ATOM 1262 O O . TRP A 1 155 ? 15.390 5.189 -17.832 1.00 90.25 155 TRP A O 1
ATOM 1272 N N . GLU A 1 156 ? 16.058 6.523 -19.514 1.00 90.44 156 GLU A N 1
ATOM 1273 C CA . GLU A 1 156 ? 16.671 5.476 -20.344 1.00 90.44 156 GLU A CA 1
ATOM 1274 C C . GLU A 1 156 ? 17.556 4.523 -19.527 1.00 90.44 156 GLU A C 1
ATOM 1276 O O . GLU A 1 156 ? 17.302 3.319 -19.470 1.00 90.44 156 GLU A O 1
ATOM 1281 N N . THR A 1 157 ? 18.531 5.059 -18.788 1.00 93.50 157 THR A N 1
ATOM 1282 C CA . THR A 1 157 ? 19.432 4.257 -17.943 1.00 93.50 157 THR A CA 1
ATOM 1283 C C . THR A 1 157 ? 18.677 3.481 -16.863 1.00 93.50 157 THR A C 1
ATOM 1285 O O . THR A 1 157 ? 19.024 2.344 -16.545 1.00 93.50 157 THR A O 1
ATOM 1288 N N . SER A 1 158 ? 17.627 4.078 -16.292 1.00 93.50 158 SER A N 1
ATOM 1289 C CA . SER A 1 158 ? 16.836 3.447 -15.229 1.00 93.50 158 SER A CA 1
ATOM 1290 C C . SER A 1 158 ? 15.938 2.337 -15.763 1.00 93.50 158 SER A C 1
ATOM 1292 O O . SER A 1 158 ? 15.811 1.303 -15.114 1.00 93.50 158 SER A O 1
ATOM 1294 N N . LEU A 1 159 ? 15.355 2.519 -16.949 1.00 93.00 159 LEU A N 1
ATOM 1295 C CA . LEU A 1 159 ? 14.548 1.510 -17.628 1.00 93.00 159 LEU A CA 1
ATOM 1296 C C . LEU A 1 159 ? 15.414 0.344 -18.106 1.00 93.00 159 LEU A C 1
ATOM 1298 O O . LEU A 1 159 ? 15.042 -0.802 -17.885 1.00 93.00 159 LEU A O 1
ATOM 1302 N N . ASN A 1 160 ? 16.603 0.604 -18.654 1.00 94.69 160 ASN A N 1
ATOM 1303 C CA . ASN A 1 160 ? 17.547 -0.453 -19.032 1.00 94.69 160 ASN A CA 1
ATOM 1304 C C . ASN A 1 160 ? 17.951 -1.313 -17.824 1.00 94.69 160 ASN A C 1
ATOM 1306 O O . ASN A 1 160 ? 17.898 -2.543 -17.879 1.00 94.69 160 ASN A O 1
ATOM 1310 N N . ALA A 1 161 ? 18.295 -0.675 -16.701 1.00 96.31 161 ALA A N 1
ATOM 1311 C CA . ALA A 1 161 ? 18.589 -1.381 -15.457 1.00 96.31 161 ALA A CA 1
ATOM 1312 C C . ALA A 1 161 ? 17.366 -2.143 -14.915 1.00 96.31 161 ALA A C 1
ATOM 1314 O O . ALA A 1 161 ? 17.506 -3.256 -14.414 1.00 96.31 161 ALA A O 1
ATOM 1315 N N . LEU A 1 162 ? 16.165 -1.572 -15.041 1.00 95.44 162 LEU A N 1
ATOM 1316 C CA . LEU A 1 162 ? 14.918 -2.199 -14.612 1.00 95.44 162 LEU A CA 1
ATOM 1317 C C . LEU A 1 162 ? 14.599 -3.457 -15.429 1.00 95.44 162 LEU A C 1
ATOM 1319 O O . LEU A 1 162 ? 14.327 -4.502 -14.849 1.00 95.44 162 LEU A O 1
ATOM 1323 N N . PHE A 1 163 ? 14.657 -3.379 -16.758 1.00 94.19 163 PHE A N 1
ATOM 1324 C CA . PHE A 1 163 ? 14.362 -4.506 -17.650 1.00 94.19 163 PHE A CA 1
ATOM 1325 C C . PHE A 1 163 ? 15.475 -5.560 -17.692 1.00 94.19 163 PHE A C 1
ATOM 1327 O O . PHE A 1 163 ? 15.277 -6.637 -18.245 1.00 94.19 163 PHE A O 1
ATOM 1334 N N . SER A 1 164 ? 16.616 -5.289 -17.053 1.00 95.81 164 SER A N 1
ATOM 1335 C CA . SER A 1 164 ? 17.633 -6.307 -16.771 1.00 95.81 164 SER A CA 1
ATOM 1336 C C . SER A 1 164 ? 17.249 -7.220 -15.594 1.00 95.81 164 SER A C 1
ATOM 1338 O O . SER A 1 164 ? 17.891 -8.249 -15.385 1.00 95.81 164 SER A O 1
ATOM 1340 N N . LEU A 1 165 ? 16.220 -6.870 -14.809 1.00 96.06 165 LEU A N 1
ATOM 1341 C CA . LEU A 1 165 ? 15.704 -7.723 -13.736 1.00 96.06 165 LEU A CA 1
ATOM 1342 C C . LEU A 1 165 ? 14.908 -8.908 -14.298 1.00 96.06 165 LEU A C 1
ATOM 1344 O O . LEU A 1 165 ? 14.183 -8.794 -15.284 1.00 96.06 165 LEU A O 1
ATOM 1348 N N . HIS A 1 166 ? 14.966 -10.045 -13.606 1.00 95.19 166 HIS A N 1
ATOM 1349 C CA . HIS A 1 166 ? 14.163 -11.214 -13.952 1.00 95.19 166 HIS A CA 1
ATOM 1350 C C . HIS A 1 166 ? 12.697 -11.027 -13.515 1.00 95.19 166 HIS A C 1
ATOM 1352 O O . HIS A 1 166 ? 12.383 -11.144 -12.329 1.00 95.19 166 HIS A O 1
ATOM 1358 N N . MET A 1 167 ? 11.803 -10.754 -14.473 1.00 95.50 167 MET A N 1
ATOM 1359 C CA . MET A 1 167 ? 10.363 -10.536 -14.247 1.00 95.50 167 MET A CA 1
ATOM 1360 C C . MET A 1 167 ? 9.491 -11.613 -14.927 1.00 95.50 167 MET A C 1
ATOM 1362 O O . MET A 1 167 ? 8.845 -11.341 -15.937 1.00 95.50 167 MET A O 1
ATOM 1366 N N . PRO A 1 168 ? 9.445 -12.853 -14.406 1.00 95.88 168 PRO A N 1
ATOM 1367 C CA . PRO A 1 168 ? 8.725 -13.973 -15.025 1.00 95.88 168 PRO A CA 1
ATOM 1368 C C . PRO A 1 168 ? 7.203 -13.790 -15.122 1.00 95.88 168 PRO A C 1
ATOM 1370 O O . PRO A 1 168 ? 6.571 -14.456 -15.935 1.00 95.88 168 PRO A O 1
ATOM 1373 N N . ALA A 1 169 ? 6.607 -12.921 -14.300 1.00 95.19 169 ALA A N 1
ATOM 1374 C CA . ALA A 1 169 ? 5.170 -12.647 -14.319 1.00 95.19 169 ALA A CA 1
ATOM 1375 C C . ALA A 1 169 ? 4.772 -11.489 -15.250 1.00 95.19 169 ALA A C 1
ATOM 1377 O O . ALA A 1 169 ? 3.585 -11.171 -15.324 1.00 95.19 169 ALA A O 1
ATOM 1378 N N . LEU A 1 170 ? 5.734 -10.840 -15.919 1.00 96.81 170 LEU A N 1
ATOM 1379 C CA . LEU A 1 170 ? 5.481 -9.652 -16.727 1.00 96.81 170 LEU A CA 1
ATOM 1380 C C . LEU A 1 170 ? 4.670 -10.011 -17.980 1.00 96.81 170 LEU A C 1
ATOM 1382 O O . LEU A 1 170 ? 5.137 -10.722 -18.863 1.00 96.81 170 LEU A O 1
ATOM 1386 N N . GLU A 1 171 ? 3.455 -9.477 -18.056 1.00 95.94 171 GLU A N 1
ATOM 1387 C CA . GLU A 1 171 ? 2.495 -9.688 -19.144 1.00 95.94 171 GLU A CA 1
ATOM 1388 C C . GLU A 1 171 ? 2.371 -8.449 -20.051 1.00 95.94 171 GLU A C 1
ATOM 1390 O O . GLU A 1 171 ? 1.930 -8.572 -21.191 1.00 95.94 171 GLU A O 1
ATOM 1395 N N . GLY A 1 172 ? 2.755 -7.252 -19.582 1.00 92.25 172 GLY A N 1
ATOM 1396 C CA . GLY A 1 172 ? 2.635 -6.031 -20.385 1.00 92.25 172 GLY A CA 1
ATOM 1397 C C . GLY A 1 172 ? 3.444 -4.832 -19.892 1.00 92.25 172 GLY A C 1
ATOM 1398 O O . GLY A 1 172 ? 3.585 -4.601 -18.689 1.00 92.25 172 GLY A O 1
ATOM 1399 N N . VAL A 1 173 ? 3.935 -4.048 -20.852 1.00 93.00 173 VAL A N 1
ATOM 1400 C CA . VAL A 1 173 ? 4.592 -2.751 -20.648 1.00 93.00 173 VAL A CA 1
ATOM 1401 C C . VAL A 1 173 ? 3.910 -1.734 -21.566 1.00 93.00 173 VAL A C 1
ATOM 1403 O O . VAL A 1 173 ? 3.782 -2.010 -22.759 1.00 93.00 173 VAL A O 1
ATOM 1406 N N . ALA A 1 174 ? 3.439 -0.614 -21.015 1.00 87.50 174 ALA A N 1
ATOM 1407 C CA . ALA A 1 174 ? 2.700 0.432 -21.733 1.00 87.50 174 ALA A CA 1
ATOM 1408 C C . ALA A 1 174 ? 3.266 1.832 -21.481 1.00 87.50 174 ALA A C 1
ATOM 1410 O O . ALA A 1 174 ? 3.798 2.068 -20.371 1.00 87.50 174 ALA A O 1
#

Radius of gyration: 25.0 Å; chains: 1; bounding box: 43×46×89 Å

Sequence (174 aa):
MDVDGLLRYTEHPSLKDRRDALLSRRVSLLAELAEVYQGLNAIVPIHQLPAELVVEILAYLVMDGYKEVARPWRILMEVCHRWRVIICSTSLFWRRVSVGCNSRWLTLCLERCGNVPVHISFYEPAFPHHLLPLILANHASTVRSLAFFKVDWQWETSLNALFSLHMPALEGVA